Protein AF-A0A419ARG2-F1 (afdb_monomer_lite)

Organism: Pectobacterium carotovorum (NCBI:txid554)

pLDDT: mean 86.26, std 12.96, range [50.66, 96.62]

Secondary structure (DSSP, 8-state):
---EEEEETTEEEEEEEEEE--S---TTS-SGGGTTSTTSSSPEEEEEEEEEETTEEEE-

Sequence (60 aa):
PLMVGRIKDGMKIVRVSYTWKLADVPGWVDKDAFSDIKGMAEPEESKIALVKTNKGWSAR

Structure (mmCIF, N/CA/C/O backbone):
data_AF-A0A419ARG2-F1
#
_entry.id   AF-A0A419ARG2-F1
#
loop_
_atom_site.group_PDB
_atom_site.id
_atom_site.type_symbol
_atom_site.label_atom_id
_atom_site.label_alt_id
_atom_site.label_comp_id
_atom_site.label_asym_id
_atom_site.label_entity_id
_atom_site.label_seq_id
_atom_site.pdbx_PDB_ins_code
_atom_site.Cartn_x
_atom_site.Cartn_y
_atom_site.Cartn_z
_atom_site.occupancy
_atom_site.B_iso_or_equiv
_atom_site.auth_seq_id
_atom_site.auth_comp_id
_atom_site.auth_asym_id
_atom_site.auth_atom_id
_atom_site.pdbx_PDB_model_num
ATOM 1 N N . PRO A 1 1 ? 13.778 4.207 2.176 1.00 50.66 1 PRO A N 1
ATOM 2 C CA . PRO A 1 1 ? 13.476 3.169 1.160 1.00 50.66 1 PRO A CA 1
ATOM 3 C C . PRO A 1 1 ? 14.761 2.564 0.566 1.00 50.66 1 PRO A C 1
ATOM 5 O O . PRO A 1 1 ? 15.520 3.256 -0.105 1.00 50.66 1 PRO A O 1
ATOM 8 N N . LEU A 1 2 ? 15.025 1.285 0.844 1.00 51.41 2 LEU A N 1
ATOM 9 C CA . LEU A 1 2 ? 16.147 0.541 0.262 1.00 51.41 2 LEU A CA 1
ATOM 10 C C . LEU A 1 2 ? 15.757 0.063 -1.144 1.00 51.41 2 LEU A C 1
ATOM 12 O O . LEU A 1 2 ? 14.872 -0.776 -1.286 1.00 51.41 2 LEU A O 1
ATOM 16 N N . MET A 1 3 ? 16.398 0.609 -2.179 1.00 55.62 3 MET A N 1
ATOM 17 C CA . MET A 1 3 ? 16.239 0.142 -3.559 1.00 55.62 3 MET A CA 1
ATOM 18 C C . MET A 1 3 ? 17.291 -0.924 -3.860 1.00 55.62 3 MET A C 1
ATOM 20 O O . MET A 1 3 ? 18.471 -0.616 -3.991 1.00 55.62 3 MET A O 1
ATOM 24 N N . VAL A 1 4 ? 16.864 -2.178 -4.007 1.00 62.50 4 VAL A N 1
ATOM 25 C CA . VAL A 1 4 ? 17.729 -3.267 -4.487 1.00 62.50 4 VAL A CA 1
ATOM 26 C C . VAL A 1 4 ? 17.302 -3.618 -5.908 1.00 62.50 4 VAL A C 1
ATOM 28 O O . VAL A 1 4 ? 16.169 -4.053 -6.136 1.00 62.50 4 VAL A O 1
ATOM 31 N N . GLY A 1 5 ? 18.192 -3.379 -6.872 1.00 58.00 5 GLY A N 1
ATOM 32 C CA . GLY A 1 5 ? 17.967 -3.681 -8.284 1.00 58.00 5 GLY A CA 1
ATOM 33 C C . GLY A 1 5 ? 18.471 -5.075 -8.656 1.00 58.00 5 GLY A C 1
ATOM 34 O O . GLY A 1 5 ? 19.580 -5.448 -8.286 1.00 58.00 5 GLY A O 1
ATOM 35 N N . ARG A 1 6 ? 17.678 -5.838 -9.414 1.00 61.91 6 ARG A N 1
ATOM 36 C CA . ARG A 1 6 ? 18.127 -7.050 -10.123 1.00 61.91 6 ARG A CA 1
ATOM 37 C C . ARG A 1 6 ? 17.788 -6.903 -11.606 1.00 61.91 6 ARG A C 1
ATOM 39 O O . ARG A 1 6 ? 16.730 -6.373 -11.946 1.00 61.91 6 ARG A O 1
ATOM 46 N N . ILE A 1 7 ? 18.682 -7.354 -12.482 1.00 56.97 7 ILE A N 1
ATOM 47 C CA . ILE A 1 7 ? 18.442 -7.411 -13.930 1.00 56.97 7 ILE A CA 1
ATOM 48 C C . ILE A 1 7 ? 17.975 -8.830 -14.255 1.00 56.97 7 ILE A C 1
ATOM 50 O O . ILE A 1 7 ? 18.656 -9.788 -13.898 1.00 56.97 7 ILE A O 1
ATOM 54 N N . LYS A 1 8 ? 16.813 -8.970 -14.898 1.00 58.66 8 LYS A N 1
ATOM 55 C CA . LYS A 1 8 ? 16.330 -10.245 -15.444 1.00 58.66 8 LYS A CA 1
ATOM 56 C C . LYS A 1 8 ? 15.989 -10.012 -16.914 1.00 58.66 8 LYS A C 1
ATOM 58 O O . LYS A 1 8 ? 15.169 -9.147 -17.195 1.00 58.66 8 LYS A O 1
ATOM 63 N N . ASP A 1 9 ? 16.663 -10.707 -17.828 1.00 64.19 9 ASP A N 1
ATOM 64 C CA . ASP A 1 9 ? 16.403 -10.664 -19.279 1.00 64.19 9 ASP A CA 1
ATOM 65 C C . ASP A 1 9 ? 16.388 -9.241 -19.886 1.00 64.19 9 ASP A C 1
ATOM 67 O O . ASP A 1 9 ? 15.485 -8.863 -20.625 1.00 64.19 9 ASP A O 1
ATOM 71 N N . GLY A 1 10 ? 17.355 -8.392 -19.503 1.00 69.31 10 GLY A N 1
ATOM 72 C CA . GLY A 1 10 ? 17.433 -6.983 -19.937 1.00 69.31 10 GLY A CA 1
ATOM 73 C C . GLY A 1 10 ? 16.401 -6.049 -19.283 1.00 69.31 10 GLY A C 1
ATOM 74 O O . GLY A 1 10 ? 16.485 -4.827 -19.409 1.00 69.31 10 GLY A O 1
ATOM 75 N N . MET A 1 11 ? 15.460 -6.602 -18.519 1.00 71.69 11 MET A N 1
ATOM 76 C CA . MET A 1 11 ? 14.444 -5.871 -17.775 1.00 71.69 11 MET A CA 1
ATOM 77 C C . MET A 1 11 ? 15.013 -5.424 -16.420 1.00 71.69 11 MET A C 1
ATOM 79 O O . MET A 1 11 ? 15.430 -6.238 -15.588 1.00 71.69 11 MET A O 1
ATOM 83 N N . LYS A 1 12 ? 15.038 -4.107 -16.179 1.00 87.81 12 LYS A N 1
ATOM 84 C CA . LYS A 1 12 ? 15.443 -3.541 -14.884 1.00 87.81 12 LYS A CA 1
ATOM 85 C C . LYS A 1 12 ? 14.284 -3.650 -13.897 1.00 87.81 12 LYS A C 1
ATOM 87 O O . LYS A 1 12 ? 13.250 -3.009 -14.093 1.00 87.81 12 LYS A O 1
ATOM 92 N N . ILE A 1 13 ? 14.484 -4.420 -12.828 1.00 89.50 13 ILE A N 1
ATOM 93 C CA . ILE A 1 13 ? 13.520 -4.590 -11.738 1.00 89.50 13 ILE A CA 1
ATOM 94 C C . ILE A 1 13 ? 14.100 -3.969 -10.468 1.00 89.50 13 ILE A C 1
ATOM 96 O O . ILE A 1 13 ? 15.240 -4.254 -10.097 1.00 89.50 13 ILE A O 1
ATOM 100 N N . VAL A 1 14 ? 13.315 -3.139 -9.786 1.00 92.00 14 VAL A N 1
ATOM 101 C CA . VAL A 1 14 ? 13.656 -2.549 -8.484 1.00 92.00 14 VAL A CA 1
ATOM 102 C C . VAL A 1 14 ? 12.590 -2.941 -7.472 1.00 92.00 14 VAL A C 1
ATOM 104 O O . VAL A 1 14 ? 11.402 -2.826 -7.754 1.00 92.00 14 VAL A O 1
ATOM 107 N N . ARG A 1 15 ? 13.001 -3.391 -6.284 1.00 92.75 15 ARG A N 1
ATOM 108 C CA . ARG A 1 15 ? 12.086 -3.569 -5.148 1.00 92.75 15 ARG A CA 1
ATOM 109 C C . ARG A 1 15 ? 12.054 -2.299 -4.310 1.00 92.75 15 ARG A C 1
ATOM 111 O O . ARG A 1 15 ? 13.112 -1.774 -3.968 1.00 92.75 15 ARG A O 1
ATOM 118 N N . VAL A 1 16 ? 10.854 -1.834 -3.985 1.00 92.56 16 VAL A N 1
ATOM 119 C CA . VAL A 1 16 ? 10.620 -0.627 -3.187 1.00 92.56 16 VAL A CA 1
ATOM 120 C C . VAL A 1 16 ? 9.831 -1.005 -1.940 1.00 92.56 16 VAL A C 1
ATOM 122 O O . VAL A 1 16 ? 8.750 -1.574 -2.062 1.00 92.56 16 VAL A O 1
ATOM 125 N N . SER A 1 17 ? 10.366 -0.684 -0.759 1.00 95.19 17 SER A N 1
ATOM 126 C CA . SER A 1 17 ? 9.606 -0.684 0.500 1.00 95.19 17 SER A CA 1
ATOM 127 C C . SER A 1 17 ? 8.891 0.651 0.695 1.00 95.19 17 SER A C 1
ATOM 129 O O . SER A 1 17 ? 9.490 1.705 0.461 1.00 95.19 17 SER A O 1
ATOM 131 N N . TYR A 1 18 ? 7.656 0.598 1.178 1.00 93.62 18 TYR A N 1
ATOM 132 C CA . TYR A 1 18 ? 6.830 1.749 1.534 1.00 93.62 18 TYR A CA 1
ATOM 133 C C . TYR A 1 18 ? 5.931 1.400 2.723 1.00 93.62 18 TYR A C 1
ATOM 135 O O . TYR A 1 18 ? 5.756 0.227 3.045 1.00 93.62 18 TYR A O 1
ATOM 143 N N . THR A 1 19 ? 5.358 2.413 3.365 1.00 96.62 19 THR A N 1
ATOM 144 C CA . THR A 1 19 ? 4.289 2.233 4.350 1.00 96.62 19 THR A CA 1
ATOM 145 C C . THR A 1 19 ? 2.984 2.790 3.799 1.00 96.62 19 THR A C 1
ATOM 147 O O . THR A 1 19 ? 2.999 3.730 3.000 1.00 96.62 19 THR A O 1
ATOM 150 N N . TRP A 1 20 ? 1.854 2.203 4.184 1.00 95.88 20 TRP A N 1
ATOM 151 C CA . TRP A 1 20 ? 0.534 2.680 3.779 1.00 95.88 20 TRP A CA 1
ATOM 152 C C . TRP A 1 20 ? -0.464 2.624 4.932 1.00 95.88 20 TRP A C 1
ATOM 154 O O . TRP A 1 20 ? -0.349 1.809 5.842 1.00 95.88 20 TRP A O 1
ATOM 164 N N . LYS A 1 21 ? -1.445 3.522 4.884 1.00 95.44 21 LYS A N 1
ATOM 165 C CA . LYS A 1 21 ? -2.587 3.580 5.795 1.00 95.44 21 LYS A CA 1
ATOM 166 C C . LYS A 1 21 ? -3.817 3.991 4.988 1.00 95.44 21 LYS A C 1
ATOM 168 O O . LYS A 1 21 ? -3.679 4.739 4.018 1.00 95.44 21 LYS A O 1
ATOM 173 N N . LEU A 1 22 ? -5.000 3.521 5.371 1.00 93.94 22 LEU A N 1
ATOM 174 C CA . LEU A 1 22 ? -6.262 3.988 4.802 1.00 93.94 22 LEU A CA 1
ATOM 175 C C . LEU A 1 22 ? -6.445 5.478 5.134 1.00 93.94 22 LEU A C 1
ATOM 177 O O . LEU A 1 22 ? -6.440 5.864 6.303 1.00 93.94 22 LEU A O 1
ATOM 181 N N . ALA A 1 23 ? -6.557 6.316 4.103 1.00 92.44 23 ALA A N 1
ATOM 182 C CA . ALA A 1 23 ? -6.634 7.769 4.259 1.00 92.44 23 ALA A CA 1
ATOM 183 C C . ALA A 1 23 ? -8.059 8.245 4.586 1.00 92.44 23 ALA A C 1
ATOM 185 O O . ALA A 1 23 ? -8.248 9.028 5.513 1.00 92.44 23 ALA A O 1
ATOM 186 N N . ASP A 1 24 ? -9.061 7.706 3.888 1.00 92.19 24 ASP A N 1
ATOM 187 C CA . ASP A 1 24 ? -10.446 8.194 3.929 1.00 92.19 24 ASP A CA 1
ATOM 188 C C . ASP A 1 24 ? -11.360 7.318 4.804 1.00 92.19 24 ASP A C 1
ATOM 190 O O . ASP A 1 24 ? -12.488 6.990 4.435 1.00 92.19 24 ASP A O 1
ATOM 194 N N . VAL A 1 25 ? -10.868 6.902 5.978 1.00 91.56 25 VAL A N 1
ATOM 195 C CA . VAL A 1 25 ? -11.684 6.160 6.956 1.00 91.56 25 VAL A CA 1
ATOM 196 C C . VAL A 1 25 ? -12.658 7.132 7.632 1.00 91.56 25 VAL A C 1
ATOM 198 O O . VAL A 1 25 ? -12.198 8.094 8.258 1.00 91.56 25 VAL A O 1
ATOM 201 N N . PRO A 1 26 ? -13.983 6.900 7.570 1.00 92.25 26 PRO A N 1
ATOM 202 C CA . PRO A 1 26 ? -14.948 7.773 8.227 1.00 92.25 26 PRO A CA 1
ATOM 203 C C . PRO A 1 26 ? -14.696 7.865 9.737 1.00 92.25 26 PRO A C 1
ATOM 205 O O . PRO A 1 26 ? -14.442 6.861 10.397 1.00 92.25 26 PRO A O 1
ATOM 208 N N . GLY A 1 27 ? -14.802 9.068 10.307 1.00 91.62 27 GLY A N 1
ATOM 209 C CA . GLY A 1 27 ? -14.454 9.313 11.715 1.00 91.62 27 GLY A CA 1
ATOM 210 C C . GLY A 1 27 ? -15.344 8.606 12.746 1.00 91.62 27 GLY A C 1
ATOM 211 O O . GLY A 1 27 ? -14.929 8.455 13.888 1.00 91.62 27 GLY A O 1
ATOM 212 N N . TRP A 1 28 ? -16.543 8.166 12.350 1.00 93.62 28 TRP A N 1
ATOM 213 C CA . TRP A 1 28 ? -17.466 7.400 13.197 1.00 93.62 28 TRP A CA 1
ATOM 214 C C . TRP A 1 28 ? -17.173 5.895 13.209 1.00 93.62 28 TRP A C 1
ATOM 216 O O . TRP A 1 28 ? -17.798 5.162 13.971 1.00 93.62 28 TRP A O 1
ATOM 226 N N . VAL A 1 29 ? -16.261 5.421 12.356 1.00 91.94 29 VAL A N 1
ATOM 227 C CA . VAL A 1 29 ? -15.865 4.014 12.336 1.00 91.94 29 VAL A CA 1
ATOM 228 C C . VAL A 1 29 ? -14.992 3.728 13.551 1.00 91.94 29 VAL A C 1
ATOM 230 O O . VAL A 1 29 ? -13.934 4.339 13.721 1.00 91.94 29 VAL A O 1
ATOM 233 N N . ASP A 1 30 ? -15.418 2.759 14.357 1.00 91.00 30 ASP A N 1
ATOM 234 C CA . ASP A 1 30 ? -14.563 2.132 15.355 1.00 91.00 30 ASP A CA 1
ATOM 235 C C . ASP A 1 30 ? -13.484 1.317 14.636 1.00 91.00 30 ASP A C 1
ATOM 237 O O . ASP A 1 30 ? -13.770 0.312 13.988 1.00 91.00 30 ASP A O 1
ATOM 241 N N . LYS A 1 31 ? -12.241 1.789 14.702 1.00 87.81 31 LYS A N 1
ATOM 242 C CA . LYS A 1 31 ? -11.105 1.176 14.006 1.00 87.81 31 LYS A CA 1
ATOM 243 C C . LYS A 1 31 ? -10.642 -0.10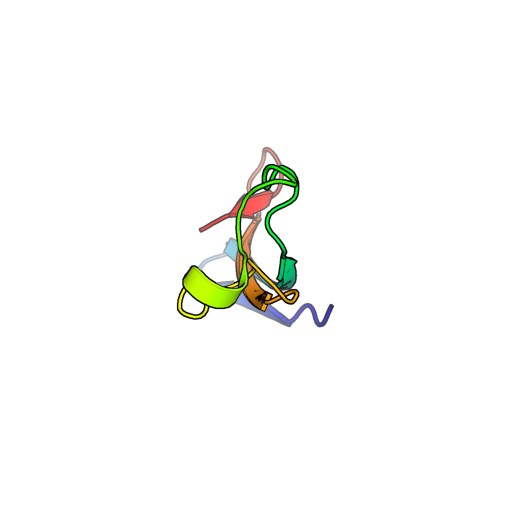8 14.688 1.00 87.81 31 LYS A C 1
ATOM 245 O O . LYS A 1 31 ? -10.078 -0.959 14.005 1.00 87.81 31 LYS A O 1
ATOM 250 N N . ASP A 1 32 ? -10.915 -0.262 15.981 1.00 87.69 32 ASP A N 1
ATOM 251 C CA . ASP A 1 32 ? -10.485 -1.421 16.764 1.00 87.69 32 ASP A CA 1
ATOM 252 C C . ASP A 1 32 ? -11.334 -2.653 16.428 1.00 87.69 32 ASP A C 1
ATOM 254 O O . ASP A 1 32 ? -10.836 -3.779 16.432 1.00 87.69 32 ASP A O 1
ATOM 258 N N . ALA A 1 33 ? -12.585 -2.437 16.006 1.00 89.69 33 ALA A N 1
ATOM 259 C CA . ALA A 1 33 ? -13.453 -3.478 15.458 1.00 89.69 33 ALA A CA 1
ATOM 260 C C . ALA A 1 33 ? -12.928 -4.095 14.142 1.00 89.69 33 ALA A C 1
ATOM 262 O O . ALA A 1 33 ? -13.394 -5.155 13.729 1.00 89.69 33 ALA A O 1
ATOM 263 N N . PHE A 1 34 ? -11.957 -3.451 13.485 1.00 87.12 34 PHE A N 1
ATOM 264 C CA . PHE A 1 34 ? -11.333 -3.903 12.239 1.00 87.12 34 PHE A CA 1
ATOM 265 C C . PHE A 1 34 ? -9.835 -4.177 12.423 1.00 87.12 34 PHE A C 1
ATOM 267 O O . PHE A 1 34 ? -9.041 -3.922 11.517 1.00 87.12 34 PHE A O 1
ATOM 274 N N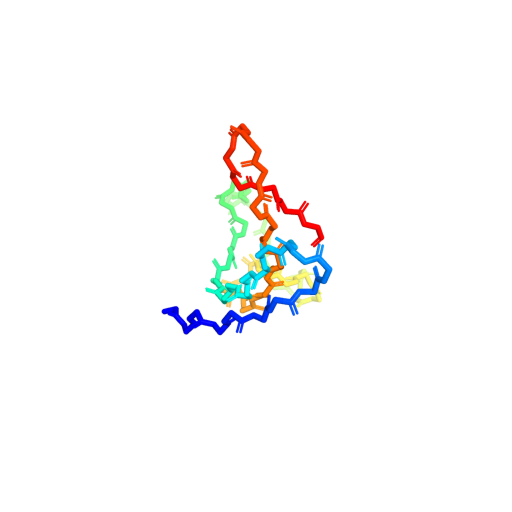 . SER A 1 35 ? -9.442 -4.695 13.589 1.00 85.62 35 SER A N 1
ATOM 275 C CA . SER A 1 35 ? -8.045 -4.986 13.943 1.00 85.62 35 SER A CA 1
ATOM 276 C C . SER A 1 35 ? -7.322 -5.902 12.944 1.00 85.62 35 SER A C 1
ATOM 278 O O . SER A 1 35 ? -6.116 -5.762 12.748 1.00 85.62 35 SER A O 1
ATOM 280 N N . ASP A 1 36 ? -8.053 -6.774 12.247 1.00 90.31 36 ASP A N 1
ATOM 281 C CA . ASP A 1 36 ? -7.503 -7.655 11.210 1.00 90.31 36 ASP A CA 1
ATOM 282 C C . ASP A 1 36 ? -7.245 -6.943 9.864 1.00 90.31 36 ASP A C 1
ATOM 284 O O . ASP A 1 36 ? -6.594 -7.491 8.968 1.00 90.31 36 ASP A O 1
ATOM 288 N N . ILE A 1 37 ? -7.731 -5.707 9.694 1.00 92.38 37 IL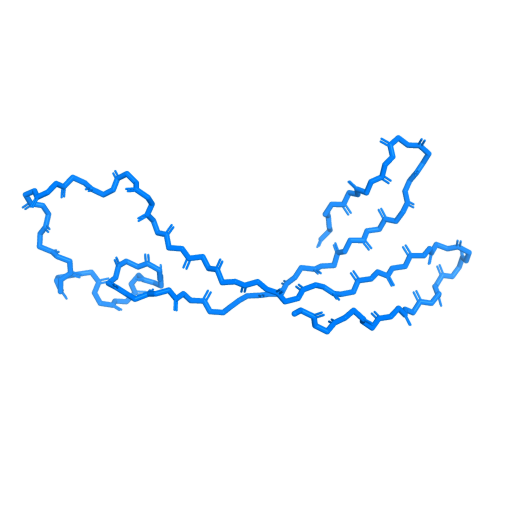E A N 1
ATOM 289 C CA . ILE A 1 37 ? -7.485 -4.896 8.501 1.00 92.38 37 ILE A CA 1
ATOM 290 C C . ILE A 1 37 ? -6.185 -4.114 8.682 1.00 92.38 37 ILE A C 1
ATOM 292 O O . ILE A 1 37 ? -6.103 -3.097 9.373 1.00 92.38 37 ILE A O 1
ATOM 296 N N . LYS A 1 38 ? -5.151 -4.564 7.974 1.00 94.25 38 LYS A N 1
ATOM 297 C CA . LYS A 1 38 ? -3.873 -3.852 7.869 1.00 94.25 38 LYS A CA 1
ATOM 298 C C . LYS A 1 38 ? -4.074 -2.418 7.386 1.00 94.25 38 LYS A C 1
ATOM 300 O O . LYS A 1 38 ? -4.923 -2.152 6.538 1.00 94.25 38 LYS A O 1
ATOM 305 N N . GLY A 1 39 ? -3.273 -1.492 7.906 1.00 93.81 39 GLY A N 1
ATOM 306 C CA . GLY A 1 39 ? -3.369 -0.088 7.515 1.00 93.81 39 GLY A CA 1
ATOM 307 C C . GLY A 1 39 ? -4.617 0.634 8.042 1.00 93.81 39 GLY A C 1
ATOM 308 O O . GLY A 1 39 ? -4.849 1.769 7.630 1.00 93.81 39 GLY A O 1
ATOM 309 N N . MET A 1 40 ? -5.431 0.019 8.913 1.00 94.00 40 MET A N 1
ATOM 310 C CA . MET A 1 40 ? -6.618 0.649 9.507 1.00 94.00 40 MET A CA 1
ATOM 311 C C . MET A 1 40 ? -6.242 1.584 10.667 1.00 94.00 40 MET A C 1
ATOM 313 O O . MET A 1 40 ? -6.419 2.805 10.587 1.00 94.00 40 MET A O 1
ATOM 317 N N . ALA A 1 41 ? -5.671 1.028 11.740 1.00 89.69 41 ALA A N 1
ATOM 318 C CA . ALA A 1 41 ? -5.249 1.788 12.917 1.00 89.69 41 ALA A CA 1
ATOM 319 C C . ALA A 1 41 ? -3.831 2.363 12.756 1.00 89.69 41 ALA A C 1
ATOM 321 O O . ALA A 1 41 ? -3.624 3.571 12.918 1.00 89.69 41 ALA A O 1
ATOM 322 N N . GLU A 1 42 ? -2.874 1.535 12.341 1.00 90.19 42 GLU A N 1
ATOM 323 C CA . GLU A 1 42 ? -1.460 1.896 12.192 1.00 90.19 42 GLU A CA 1
ATOM 324 C C . GLU A 1 42 ? -0.969 1.718 10.744 1.00 90.19 42 GLU A C 1
ATOM 326 O O . GLU A 1 42 ? -1.548 0.920 10.003 1.00 90.19 42 GLU A O 1
ATOM 331 N N . PRO A 1 43 ? 0.063 2.466 10.299 1.00 94.31 43 PRO A N 1
ATOM 332 C CA . PRO A 1 43 ? 0.671 2.260 8.987 1.00 94.31 43 PRO A CA 1
ATOM 333 C C . PRO A 1 43 ? 1.298 0.867 8.847 1.00 94.31 43 PRO A C 1
ATOM 335 O O . PRO A 1 43 ? 2.066 0.440 9.702 1.00 94.31 43 PRO A O 1
ATOM 338 N N . GLU A 1 44 ? 1.047 0.207 7.721 1.00 96.31 44 GLU A N 1
ATOM 339 C CA . GLU A 1 44 ? 1.570 -1.125 7.406 1.00 96.31 44 GLU A CA 1
ATOM 340 C C . GLU A 1 44 ? 2.764 -1.033 6.447 1.00 96.31 44 GLU A C 1
ATOM 342 O O . GLU A 1 44 ? 2.699 -0.320 5.440 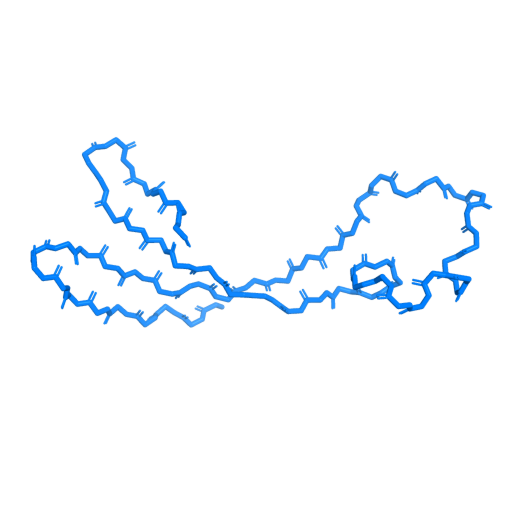1.00 96.31 44 GLU A O 1
ATOM 347 N N . GLU A 1 45 ? 3.846 -1.780 6.707 1.00 96.38 45 GLU A N 1
ATOM 348 C CA . GLU A 1 45 ? 4.951 -1.917 5.747 1.00 96.38 45 GLU A CA 1
ATOM 349 C C . GLU A 1 45 ? 4.544 -2.825 4.578 1.00 96.38 45 GLU A C 1
ATOM 351 O O . GLU A 1 45 ? 3.961 -3.897 4.732 1.00 96.38 45 GLU A O 1
ATOM 356 N N . SER A 1 46 ? 4.886 -2.425 3.360 1.00 95.12 46 SER A N 1
ATOM 357 C CA . SER A 1 46 ? 4.705 -3.240 2.167 1.00 95.12 46 SER A CA 1
ATOM 358 C C . SER A 1 46 ? 5.835 -3.040 1.171 1.00 95.12 46 SER A C 1
ATOM 360 O O . SER A 1 46 ? 6.652 -2.121 1.269 1.00 95.12 46 SER A O 1
ATOM 362 N N . LYS A 1 47 ? 5.924 -3.970 0.219 1.00 94.94 47 LYS A N 1
ATOM 363 C CA . LYS A 1 47 ? 6.970 -3.993 -0.802 1.00 94.94 47 LYS A CA 1
ATOM 364 C C . LYS A 1 47 ? 6.345 -4.218 -2.166 1.00 94.94 47 LYS A C 1
ATOM 366 O O . LYS A 1 47 ? 5.489 -5.082 -2.310 1.00 94.94 47 LYS A O 1
ATOM 371 N N . ILE A 1 48 ? 6.822 -3.485 -3.166 1.00 94.62 48 ILE A N 1
ATOM 372 C CA . ILE A 1 48 ? 6.377 -3.620 -4.555 1.00 94.62 48 ILE A CA 1
ATOM 373 C C . ILE A 1 48 ? 7.570 -3.763 -5.492 1.00 94.62 48 ILE A C 1
ATOM 375 O O . ILE A 1 48 ? 8.630 -3.163 -5.274 1.00 94.62 48 ILE A O 1
ATOM 379 N N . ALA A 1 49 ? 7.418 -4.586 -6.528 1.00 93.06 49 ALA A N 1
ATOM 380 C CA . ALA A 1 49 ? 8.385 -4.673 -7.607 1.00 93.06 49 ALA A CA 1
ATOM 381 C C . ALA A 1 49 ? 7.992 -3.686 -8.709 1.00 93.06 49 ALA A C 1
ATOM 383 O O . ALA A 1 49 ? 6.902 -3.752 -9.269 1.00 93.06 49 ALA A O 1
ATOM 384 N N . LEU A 1 50 ? 8.904 -2.776 -9.035 1.00 93.38 50 LEU A N 1
ATOM 385 C CA . LEU A 1 50 ? 8.768 -1.874 -10.165 1.00 93.38 50 LEU A CA 1
ATOM 386 C C . LEU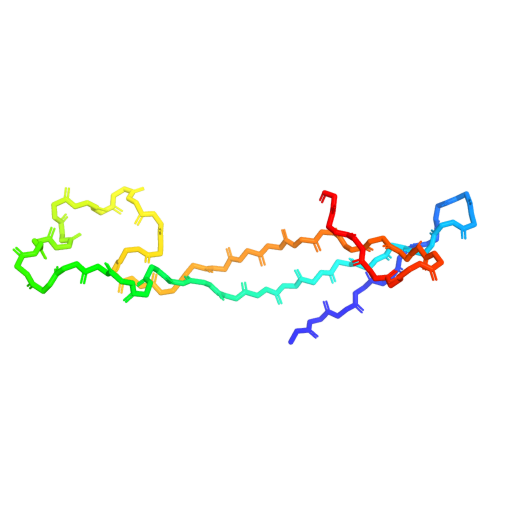 A 1 50 ? 9.629 -2.367 -11.313 1.00 93.38 50 LEU A C 1
ATOM 388 O O . LEU A 1 50 ? 10.818 -2.651 -11.148 1.00 93.38 50 LEU A O 1
ATOM 392 N N . VAL A 1 51 ? 9.028 -2.418 -12.492 1.00 92.44 51 VAL A N 1
ATOM 393 C CA . VAL A 1 51 ? 9.697 -2.817 -13.719 1.00 92.44 51 VAL A CA 1
ATOM 394 C C . VAL A 1 51 ? 9.819 -1.620 -14.647 1.00 92.44 51 VAL A C 1
ATOM 396 O O . VAL A 1 51 ? 8.849 -0.892 -14.881 1.00 92.44 51 VAL A O 1
ATOM 399 N N . LYS A 1 52 ? 11.028 -1.387 -15.164 1.00 91.31 52 LYS A N 1
ATOM 400 C CA . LYS A 1 52 ? 11.269 -0.296 -16.106 1.00 91.31 52 LYS A CA 1
ATOM 401 C C . LYS A 1 52 ? 10.637 -0.632 -17.457 1.00 91.31 52 LYS A C 1
ATOM 403 O O . LYS A 1 52 ? 10.909 -1.680 -18.033 1.00 91.31 52 LYS A O 1
ATOM 408 N N . THR A 1 53 ? 9.833 0.293 -17.967 1.00 90.69 53 THR A N 1
ATOM 409 C CA . THR A 1 53 ? 9.237 0.270 -19.308 1.00 90.69 53 THR A CA 1
ATOM 410 C C . THR A 1 53 ? 9.668 1.520 -20.082 1.00 90.69 53 THR A C 1
ATOM 412 O O . THR A 1 53 ? 10.242 2.455 -19.510 1.00 90.69 53 THR A O 1
ATOM 415 N N . ASN A 1 54 ? 9.360 1.576 -21.378 1.00 91.25 54 ASN A N 1
ATOM 416 C CA . ASN A 1 54 ? 9.565 2.777 -22.193 1.00 91.25 54 ASN A CA 1
ATOM 417 C C . ASN A 1 54 ? 8.658 3.956 -21.781 1.00 91.25 54 ASN A C 1
ATOM 419 O O . ASN A 1 54 ? 9.009 5.099 -22.051 1.00 91.25 54 ASN A O 1
ATOM 423 N N . LYS A 1 55 ? 7.537 3.702 -21.091 1.00 93.62 55 LYS A N 1
ATOM 424 C CA . LYS A 1 55 ? 6.589 4.726 -20.608 1.00 93.62 55 LYS A CA 1
ATOM 425 C C . LYS A 1 55 ? 6.801 5.137 -19.145 1.00 93.62 55 LYS A C 1
ATOM 427 O O . LYS A 1 55 ? 6.028 5.926 -18.619 1.00 93.62 55 LYS A O 1
ATOM 432 N N . GLY A 1 56 ? 7.822 4.605 -18.468 1.00 92.44 56 GLY A N 1
ATOM 433 C CA . GLY A 1 56 ? 8.065 4.871 -17.047 1.00 92.44 56 GLY A CA 1
ATOM 434 C C . GLY A 1 56 ? 8.275 3.595 -16.240 1.00 92.44 56 GLY A C 1
ATOM 435 O O . GLY A 1 56 ? 8.861 2.632 -16.732 1.00 92.44 56 GLY A O 1
ATOM 436 N N . TRP A 1 57 ? 7.833 3.596 -14.987 1.00 93.56 57 TRP A N 1
ATOM 437 C CA . TRP A 1 57 ? 7.866 2.423 -14.114 1.00 93.56 57 TRP A CA 1
ATOM 438 C C . TRP A 1 57 ? 6.462 1.855 -13.971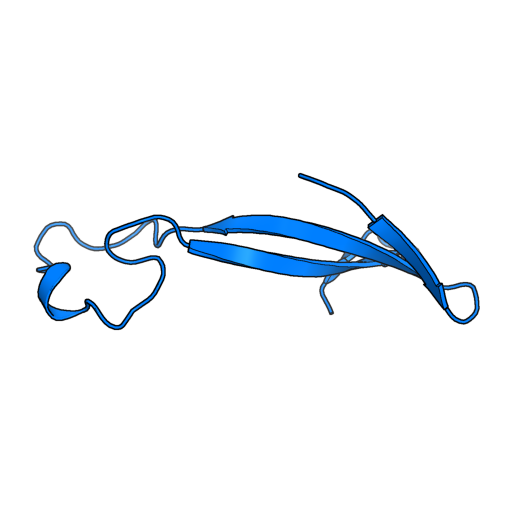 1.00 93.56 57 TRP A C 1
ATOM 440 O O . TRP A 1 57 ? 5.510 2.607 -13.790 1.00 93.56 57 TRP A O 1
ATOM 450 N N . SER A 1 58 ? 6.342 0.536 -14.055 1.00 93.12 58 SER A N 1
ATOM 451 C CA . SER A 1 58 ? 5.081 -0.168 -13.848 1.00 93.12 58 SER A CA 1
ATOM 452 C C . SER A 1 58 ? 5.225 -1.118 -12.669 1.00 93.12 58 SER A C 1
ATOM 454 O O . SER A 1 58 ? 6.258 -1.780 -12.529 1.00 93.12 58 SER A O 1
ATOM 456 N N . ALA A 1 59 ? 4.211 -1.143 -11.810 1.00 91.88 59 ALA A N 1
ATOM 457 C CA . ALA A 1 59 ? 4.098 -2.127 -10.749 1.00 91.88 59 ALA A CA 1
ATOM 458 C C . ALA A 1 59 ? 3.778 -3.509 -11.331 1.00 91.88 59 ALA A C 1
ATOM 460 O O . ALA A 1 59 ? 2.997 -3.622 -12.276 1.00 91.88 59 ALA A O 1
ATOM 461 N N . ARG A 1 60 ? 4.380 -4.544 -10.750 1.00 81.75 60 ARG A N 1
ATOM 462 C CA . ARG A 1 60 ? 4.054 -5.948 -10.997 1.00 81.75 60 ARG A CA 1
ATOM 463 C C . ARG A 1 60 ? 3.795 -6.682 -9.697 1.00 81.75 60 ARG A C 1
ATOM 465 O O . ARG A 1 60 ? 4.433 -6.310 -8.685 1.00 81.75 60 ARG A O 1
#

Radius of gyration: 16.27 Å; chains: 1; bounding box: 36×20×39 Å

Foldseek 3Di:
DDWDWDDDPNKIKTKDKDWAADDPDDPPDDLVVVVVDARRPDIDIDMWIWIDDPVGTDTD